Protein AF-A0A9D6UMH6-F1 (afdb_monomer_lite)

Sequence (48 aa):
MTNDKTFKLSVENLETIVQSITEGILLLDRNLKIVWANKAFFEQSKYK

Radius of gyration: 14.01 Å; chains: 1; bounding box: 30×32×33 Å

Structure (mmCIF, N/CA/C/O backbone):
data_AF-A0A9D6UMH6-F1
#
_entry.id   AF-A0A9D6UMH6-F1
#
loop_
_atom_site.group_PDB
_atom_site.id
_atom_site.type_symbol
_atom_site.label_atom_id
_atom_site.label_alt_id
_atom_site.label_comp_id
_atom_site.label_asym_id
_atom_site.label_entity_id
_atom_site.label_seq_id
_atom_site.pdbx_PDB_ins_code
_atom_site.Cartn_x
_atom_site.Cartn_y
_atom_site.Cartn_z
_atom_site.occupancy
_atom_site.B_iso_or_equiv
_atom_site.auth_s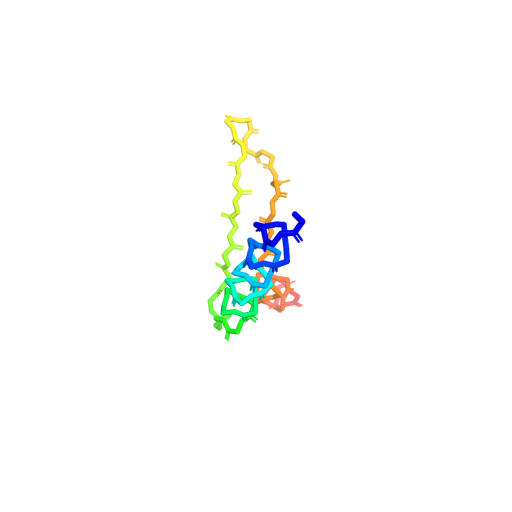eq_id
_atom_site.auth_comp_id
_atom_site.auth_asym_id
_atom_site.auth_atom_id
_atom_site.pdbx_PDB_model_num
ATOM 1 N N . MET A 1 1 ? 19.578 17.783 15.992 1.00 53.97 1 MET A N 1
ATOM 2 C CA . MET A 1 1 ? 19.016 16.417 16.151 1.00 53.97 1 MET A CA 1
ATOM 3 C C . MET A 1 1 ? 17.476 16.382 16.225 1.00 53.97 1 MET A C 1
ATOM 5 O O . MET A 1 1 ? 16.920 15.361 16.608 1.00 53.97 1 MET A O 1
ATOM 9 N N . THR A 1 2 ? 16.758 17.448 15.848 1.00 59.66 2 THR A N 1
ATOM 10 C CA . THR A 1 2 ? 15.285 17.545 15.963 1.00 59.66 2 THR A CA 1
ATOM 11 C C . THR A 1 2 ? 14.524 17.253 14.662 1.00 59.66 2 THR A C 1
ATOM 13 O O . THR A 1 2 ? 13.400 16.770 14.738 1.00 59.66 2 THR A O 1
ATOM 16 N N . ASN A 1 3 ? 15.120 17.461 13.481 1.00 68.31 3 ASN A N 1
ATOM 17 C CA . ASN A 1 3 ? 14.410 17.289 12.202 1.00 68.31 3 ASN A CA 1
ATOM 18 C C . ASN A 1 3 ? 14.093 15.826 11.847 1.00 68.31 3 ASN A C 1
ATOM 20 O O . ASN A 1 3 ? 13.012 15.559 11.328 1.00 68.31 3 ASN A O 1
ATOM 24 N N . ASP A 1 4 ? 14.974 14.877 12.174 1.00 80.00 4 ASP A N 1
ATOM 25 C CA . ASP A 1 4 ? 14.802 13.477 11.751 1.00 80.00 4 ASP A CA 1
ATOM 26 C C . ASP A 1 4 ? 13.617 12.789 12.433 1.00 80.00 4 ASP A C 1
ATOM 28 O O . ASP A 1 4 ? 12.905 12.004 11.811 1.00 80.00 4 ASP A O 1
ATOM 32 N N . LYS A 1 5 ? 13.365 13.104 13.711 1.00 83.75 5 LYS A N 1
ATOM 33 C CA . LYS A 1 5 ? 12.244 12.519 14.463 1.00 83.75 5 LYS A CA 1
ATOM 34 C C . LYS A 1 5 ? 10.901 13.021 13.946 1.00 83.75 5 LYS A C 1
ATOM 36 O O . LYS A 1 5 ? 9.999 12.219 13.729 1.00 83.75 5 LYS A O 1
ATOM 41 N N . THR A 1 6 ? 10.780 14.328 13.721 1.00 89.00 6 THR A N 1
ATOM 42 C CA . THR A 1 6 ? 9.552 14.935 13.191 1.00 89.00 6 THR A CA 1
ATOM 43 C C . THR A 1 6 ? 9.262 14.446 11.775 1.00 89.00 6 THR A C 1
ATOM 45 O O . THR A 1 6 ? 8.117 14.129 11.453 1.00 89.00 6 THR A O 1
ATOM 48 N N . PHE A 1 7 ? 10.299 14.326 10.941 1.00 89.81 7 PHE A N 1
ATOM 49 C CA . PHE A 1 7 ? 10.165 13.780 9.594 1.00 89.81 7 PHE A CA 1
ATOM 50 C 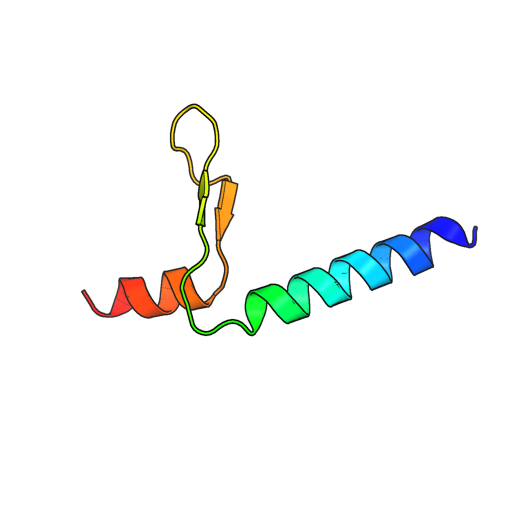C . PHE A 1 7 ? 9.714 12.317 9.623 1.00 89.81 7 PHE A C 1
ATOM 52 O O . PHE A 1 7 ? 8.732 11.967 8.973 1.00 89.81 7 PHE A O 1
ATOM 59 N N . LYS A 1 8 ? 10.365 11.479 10.440 1.00 91.69 8 LYS A N 1
ATOM 60 C CA . LYS A 1 8 ? 10.000 10.067 10.595 1.00 91.69 8 LYS A CA 1
ATOM 61 C C . LYS A 1 8 ? 8.557 9.891 11.073 1.00 91.69 8 LYS A C 1
ATOM 63 O O . LYS A 1 8 ? 7.820 9.123 10.467 1.00 91.69 8 LYS A O 1
ATOM 68 N N . LEU A 1 9 ? 8.138 10.654 12.082 1.00 91.81 9 LEU A N 1
ATOM 69 C CA . LEU A 1 9 ? 6.760 10.627 12.579 1.00 91.81 9 LEU A CA 1
ATOM 70 C C . LEU A 1 9 ? 5.753 11.022 11.489 1.00 91.81 9 LEU A C 1
ATOM 72 O O . LEU A 1 9 ? 4.684 10.431 11.376 1.00 91.81 9 LEU A O 1
ATOM 76 N N . SER A 1 10 ? 6.100 12.005 10.657 1.00 94.12 10 SER A N 1
ATOM 77 C CA . SER A 1 10 ? 5.246 12.427 9.541 1.00 94.12 10 SER A CA 1
ATOM 78 C C . SER A 1 10 ? 5.091 11.316 8.498 1.00 94.12 10 SER A C 1
ATOM 80 O O . SER A 1 10 ? 3.983 11.074 8.028 1.00 94.12 10 SER A O 1
ATOM 82 N N . VAL A 1 11 ? 6.178 10.606 8.176 1.00 93.12 11 VAL A N 1
ATOM 83 C CA . VAL A 1 11 ? 6.148 9.453 7.263 1.00 93.12 11 VAL A CA 1
ATOM 84 C C . VAL A 1 11 ? 5.311 8.311 7.843 1.00 93.12 11 VAL A C 1
ATOM 86 O O . VAL A 1 11 ? 4.466 7.770 7.141 1.00 93.12 11 VAL A O 1
ATOM 89 N N . GLU A 1 12 ? 5.482 7.981 9.124 1.00 94.38 12 GLU A N 1
ATOM 90 C CA . GLU A 1 12 ? 4.712 6.926 9.803 1.00 94.38 12 GLU A CA 1
ATOM 91 C C . GLU A 1 12 ? 3.207 7.242 9.858 1.00 94.38 12 GLU A C 1
ATOM 93 O O . GLU A 1 12 ? 2.371 6.356 9.656 1.00 94.38 12 GLU A O 1
ATOM 98 N N . ASN A 1 13 ? 2.848 8.511 10.071 1.00 95.75 13 ASN A N 1
ATOM 99 C CA . ASN A 1 13 ? 1.455 8.955 10.038 1.00 95.75 13 ASN A CA 1
ATOM 100 C C . ASN A 1 13 ? 0.847 8.801 8.641 1.00 95.75 13 ASN A C 1
ATOM 102 O O . ASN A 1 13 ? -0.261 8.281 8.510 1.00 95.75 13 ASN A O 1
ATOM 106 N N . LEU A 1 14 ? 1.568 9.225 7.598 1.00 95.19 14 LEU A N 1
ATOM 107 C CA . LEU A 1 14 ? 1.114 9.061 6.217 1.00 95.19 14 LEU A CA 1
ATOM 108 C C . LEU A 1 14 ? 0.971 7.582 5.855 1.00 95.19 14 LEU A C 1
ATOM 110 O O . LEU A 1 14 ? -0.057 7.200 5.302 1.00 95.19 14 LEU A O 1
ATOM 114 N N . GLU A 1 15 ? 1.934 6.743 6.236 1.00 94.62 15 GLU A N 1
ATOM 115 C CA . GLU A 1 15 ? 1.863 5.296 6.024 1.00 94.62 15 GLU A CA 1
ATOM 116 C C . GLU A 1 15 ? 0.611 4.709 6.690 1.00 94.62 15 GLU A C 1
ATOM 118 O O . GLU A 1 15 ? -0.162 3.998 6.052 1.00 94.62 15 GLU A O 1
ATOM 123 N N . THR A 1 16 ? 0.338 5.078 7.944 1.00 95.81 16 THR A N 1
ATOM 124 C CA . THR A 1 16 ? -0.849 4.612 8.680 1.00 95.81 16 THR A CA 1
ATOM 125 C C . THR A 1 16 ? -2.148 5.002 7.975 1.00 95.81 16 THR A C 1
ATOM 127 O O . THR A 1 16 ? -3.051 4.175 7.835 1.00 95.81 16 THR A O 1
ATOM 130 N N . ILE A 1 17 ? -2.239 6.247 7.499 1.00 95.50 17 ILE A N 1
ATOM 131 C CA . ILE A 1 17 ? -3.411 6.742 6.772 1.00 95.50 17 ILE A CA 1
ATOM 132 C C . ILE A 1 17 ? -3.615 5.934 5.488 1.00 95.50 17 ILE A C 1
ATOM 134 O O . ILE A 1 17 ? -4.704 5.399 5.282 1.00 95.50 17 ILE A O 1
ATOM 138 N N . VAL A 1 18 ? -2.584 5.773 4.653 1.00 95.50 18 VAL A N 1
ATOM 139 C CA . VAL A 1 18 ? -2.718 5.052 3.375 1.00 95.50 18 VAL A CA 1
ATOM 140 C C . VAL A 1 18 ? -3.029 3.563 3.596 1.00 95.50 18 VAL A C 1
ATOM 142 O O . VAL A 1 18 ? -3.832 2.981 2.864 1.00 95.50 18 VAL A O 1
ATOM 145 N N . GLN A 1 19 ? -2.477 2.950 4.647 1.00 95.19 19 GLN A N 1
ATOM 146 C CA . GLN A 1 19 ? -2.792 1.571 5.040 1.00 95.19 19 GLN A CA 1
ATOM 147 C C . GLN A 1 19 ? -4.211 1.403 5.614 1.00 95.19 19 GLN A C 1
ATOM 149 O O . GLN A 1 19 ? -4.684 0.273 5.744 1.00 95.19 19 GLN A O 1
ATOM 154 N N . SER A 1 20 ? -4.903 2.481 5.996 1.00 95.56 20 SER A N 1
ATOM 155 C CA . SER A 1 20 ? -6.288 2.425 6.492 1.00 95.56 20 SER A CA 1
ATOM 156 C C . SER A 1 20 ? -7.350 2.504 5.388 1.00 95.56 20 SER A C 1
ATOM 158 O O . SER A 1 20 ? -8.500 2.150 5.639 1.00 95.56 20 SER A O 1
ATOM 160 N N . ILE A 1 21 ? -6.965 2.920 4.177 1.00 95.88 21 ILE A N 1
ATOM 161 C CA . ILE A 1 21 ? -7.863 3.029 3.022 1.00 95.88 21 ILE A CA 1
ATOM 162 C C . ILE A 1 21 ? -8.338 1.633 2.598 1.00 95.88 21 ILE A C 1
ATOM 164 O O . ILE A 1 21 ? -7.543 0.696 2.514 1.00 95.88 21 ILE A O 1
ATOM 168 N N . THR A 1 22 ? -9.641 1.503 2.340 1.00 94.31 22 THR A N 1
ATOM 169 C CA . THR A 1 22 ? -10.306 0.244 1.971 1.00 94.31 22 THR A CA 1
ATOM 170 C C . THR A 1 22 ? -10.099 -0.144 0.511 1.00 94.31 22 THR A C 1
ATOM 172 O O . THR A 1 22 ? -10.160 -1.324 0.167 1.00 94.31 22 THR A O 1
ATOM 175 N N . GLU A 1 23 ? -9.847 0.831 -0.358 1.00 94.50 23 GLU A N 1
ATOM 176 C CA . GLU A 1 23 ? -9.492 0.633 -1.756 1.00 94.50 23 GLU A CA 1
ATOM 177 C C . GLU A 1 23 ? -8.020 0.228 -1.911 1.00 94.50 23 GLU A C 1
ATOM 179 O O . GLU A 1 23 ? -7.126 0.742 -1.234 1.00 94.50 23 GLU A O 1
ATOM 184 N N . GLY A 1 24 ? -7.755 -0.687 -2.846 1.00 94.31 24 GLY A N 1
ATOM 185 C CA . GLY A 1 24 ? -6.400 -1.087 -3.194 1.00 94.31 24 GLY A CA 1
ATOM 186 C C . GLY A 1 24 ? -5.653 0.045 -3.893 1.00 94.31 24 GLY A C 1
ATOM 187 O O . GLY A 1 24 ? -6.078 0.520 -4.944 1.00 94.31 24 GLY A O 1
ATOM 188 N N . ILE A 1 25 ? -4.515 0.444 -3.330 1.00 95.38 25 ILE A N 1
ATOM 189 C CA . ILE A 1 25 ? -3.606 1.434 -3.910 1.00 95.38 25 ILE A CA 1
ATOM 190 C C . ILE A 1 25 ? -2.349 0.711 -4.375 1.00 95.38 25 ILE A C 1
ATOM 192 O O . ILE A 1 25 ? -1.736 -0.034 -3.609 1.00 95.38 25 ILE A O 1
ATOM 196 N N . LEU A 1 26 ? -1.957 0.969 -5.622 1.00 95.50 26 LEU A N 1
ATOM 197 C CA . LEU A 1 26 ? -0.787 0.387 -6.265 1.00 95.50 26 LEU A CA 1
ATOM 198 C C . LEU A 1 26 ? 0.084 1.494 -6.858 1.00 95.50 26 LEU A C 1
ATOM 200 O O . LEU A 1 26 ? -0.386 2.280 -7.680 1.00 95.50 26 LEU A O 1
ATOM 204 N N . LEU A 1 27 ? 1.359 1.532 -6.474 1.00 96.50 27 LEU A N 1
ATOM 205 C CA . LEU A 1 27 ? 2.356 2.396 -7.092 1.00 96.50 27 LEU A CA 1
ATOM 206 C C . LEU A 1 27 ? 3.215 1.576 -8.053 1.00 96.50 27 LEU A C 1
ATOM 208 O O . LEU A 1 27 ? 3.844 0.591 -7.657 1.00 96.50 27 LEU A O 1
ATOM 212 N N . LEU A 1 28 ? 3.256 2.014 -9.309 1.00 97.69 28 LEU A N 1
ATOM 213 C CA . LEU A 1 28 ? 4.045 1.399 -10.370 1.00 97.69 28 LEU A CA 1
ATOM 214 C C . LEU A 1 28 ? 5.215 2.301 -10.772 1.00 97.69 28 LEU A C 1
ATOM 216 O O . LEU A 1 28 ? 5.092 3.527 -10.771 1.00 97.69 28 LEU A O 1
ATOM 220 N N . ASP A 1 29 ? 6.336 1.697 -11.160 1.00 97.88 29 ASP A N 1
ATOM 221 C CA . ASP A 1 29 ? 7.393 2.407 -11.879 1.00 97.88 29 ASP A CA 1
ATOM 222 C C . ASP A 1 29 ? 7.042 2.582 -13.373 1.00 97.88 29 ASP A C 1
ATOM 224 O O . ASP A 1 29 ? 6.015 2.112 -13.869 1.00 97.88 29 ASP A O 1
ATOM 228 N N . ARG A 1 30 ? 7.928 3.247 -14.129 1.00 97.88 30 ARG A N 1
ATOM 229 C CA . ARG A 1 30 ? 7.751 3.453 -15.581 1.00 97.88 30 ARG A CA 1
ATOM 230 C C . ARG A 1 30 ? 7.730 2.159 -16.404 1.00 97.88 30 ARG A C 1
ATOM 232 O O . ARG A 1 30 ? 7.285 2.191 -17.544 1.00 97.88 30 ARG A O 1
ATOM 239 N N . ASN A 1 31 ? 8.205 1.050 -15.846 1.00 98.12 31 ASN A N 1
ATOM 240 C CA . ASN A 1 31 ? 8.212 -0.269 -16.474 1.00 98.12 31 ASN A CA 1
ATOM 241 C C . ASN A 1 31 ? 7.056 -1.150 -15.969 1.00 98.12 31 ASN A C 1
ATOM 243 O O . ASN A 1 31 ? 7.105 -2.367 -16.145 1.00 98.12 31 ASN A O 1
ATOM 247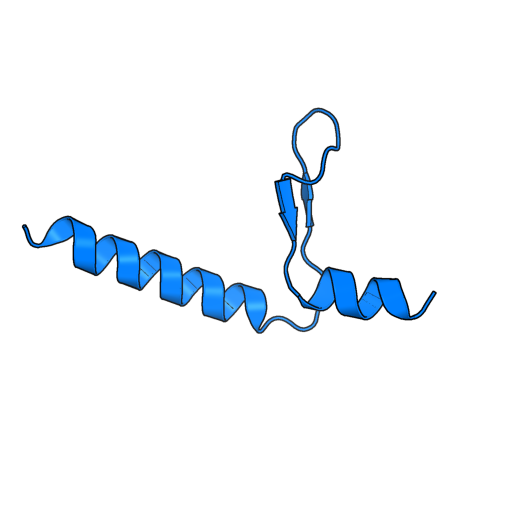 N N . LEU A 1 32 ? 6.041 -0.555 -15.328 1.00 96.06 32 LEU A N 1
ATOM 248 C CA . LEU A 1 32 ? 4.884 -1.240 -14.744 1.00 96.06 32 LEU A CA 1
ATOM 249 C C . LEU A 1 32 ? 5.244 -2.245 -13.638 1.00 96.06 32 LEU A C 1
ATOM 251 O O . LEU A 1 32 ? 4.456 -3.141 -13.331 1.00 96.06 32 LEU A O 1
ATOM 255 N N . LYS A 1 33 ? 6.415 -2.111 -13.008 1.00 96.31 33 LYS A N 1
ATOM 256 C CA . LYS A 1 33 ? 6.768 -2.916 -11.837 1.00 96.31 33 LYS A CA 1
ATOM 257 C C . LYS A 1 33 ? 6.150 -2.314 -10.589 1.00 96.31 33 LYS A C 1
ATOM 259 O O . LYS A 1 33 ? 6.180 -1.101 -10.399 1.00 96.31 33 LYS A O 1
ATOM 264 N N . ILE A 1 34 ? 5.638 -3.178 -9.719 1.00 95.12 34 ILE A N 1
ATOM 265 C CA . ILE A 1 34 ? 5.101 -2.781 -8.418 1.00 95.12 34 ILE A CA 1
ATOM 266 C C . ILE A 1 34 ? 6.247 -2.268 -7.546 1.00 95.12 34 ILE A C 1
ATOM 268 O O . ILE A 1 34 ? 7.175 -3.012 -7.236 1.00 95.12 34 ILE A O 1
ATOM 272 N N . VAL A 1 35 ? 6.165 -0.999 -7.152 1.00 97.38 35 VAL A N 1
ATOM 273 C CA . VAL A 1 35 ? 7.100 -0.360 -6.216 1.00 97.38 35 VAL A CA 1
ATOM 274 C C . VAL A 1 35 ? 6.557 -0.434 -4.794 1.00 97.38 35 VAL A C 1
ATOM 276 O O . VAL A 1 35 ? 7.321 -0.616 -3.849 1.00 97.38 35 VAL A O 1
ATOM 279 N N . TRP A 1 36 ? 5.239 -0.301 -4.639 1.00 95.62 36 T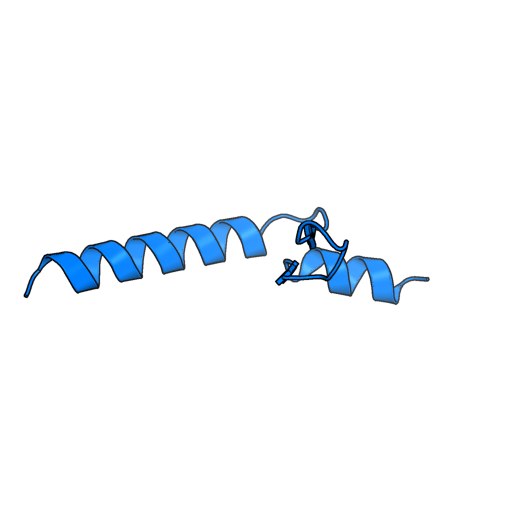RP A N 1
ATOM 280 C CA . TRP A 1 36 ? 4.565 -0.322 -3.345 1.00 95.62 36 TRP A CA 1
ATOM 281 C C . TRP A 1 36 ? 3.069 -0.606 -3.521 1.00 95.62 36 TRP A C 1
ATOM 283 O O . TRP A 1 36 ? 2.493 -0.273 -4.559 1.00 95.62 36 TRP A O 1
ATOM 293 N N . ALA A 1 37 ? 2.433 -1.190 -2.508 1.00 95.38 37 ALA A N 1
ATOM 294 C CA . ALA A 1 37 ? 0.984 -1.340 -2.443 1.00 95.38 37 ALA A CA 1
ATOM 295 C C . ALA A 1 37 ? 0.494 -1.298 -0.990 1.00 95.38 37 ALA A C 1
ATOM 297 O O . ALA A 1 37 ? 1.203 -1.747 -0.085 1.00 95.38 37 ALA A O 1
ATOM 298 N N . ASN A 1 38 ? -0.726 -0.800 -0.771 1.00 95.81 38 ASN A N 1
ATOM 299 C CA . ASN A 1 38 ? -1.355 -0.858 0.550 1.00 95.81 38 ASN A CA 1
ATOM 300 C C . ASN A 1 38 ? -1.912 -2.264 0.836 1.00 95.81 38 ASN A C 1
ATOM 302 O O . ASN A 1 38 ? -2.075 -3.090 -0.066 1.00 95.81 38 ASN A O 1
ATOM 306 N N . LYS A 1 39 ? -2.247 -2.544 2.100 1.00 94.75 39 LYS A N 1
ATOM 307 C CA . LYS A 1 39 ? -2.800 -3.847 2.506 1.00 94.75 39 LYS A CA 1
ATOM 308 C C . LYS A 1 39 ? -4.075 -4.224 1.737 1.00 94.75 39 LYS A C 1
ATOM 310 O O . LYS A 1 39 ? -4.227 -5.380 1.347 1.00 94.75 39 LYS A O 1
ATOM 315 N N . ALA A 1 40 ? -4.940 -3.246 1.454 1.00 95.38 40 ALA A N 1
ATOM 316 C CA . ALA A 1 40 ? -6.217 -3.470 0.788 1.00 95.38 40 ALA A CA 1
ATOM 317 C C . ALA A 1 40 ? -6.050 -4.054 -0.624 1.00 95.38 40 ALA A C 1
ATOM 319 O O . ALA A 1 40 ? -6.832 -4.911 -1.030 1.00 95.38 40 ALA A O 1
ATOM 320 N N . PHE A 1 41 ? -4.997 -3.676 -1.356 1.00 94.50 41 PHE A N 1
ATOM 321 C CA . PHE A 1 41 ? -4.690 -4.257 -2.667 1.00 94.50 41 PHE A CA 1
ATOM 322 C C . PHE A 1 41 ? -4.485 -5.784 -2.594 1.00 94.50 41 PHE A C 1
ATOM 324 O O . PHE A 1 41 ? -4.988 -6.545 -3.428 1.00 94.50 41 PHE A O 1
ATOM 331 N N . PHE A 1 42 ? -3.788 -6.261 -1.561 1.00 90.31 42 PHE A N 1
ATOM 332 C CA . PHE A 1 42 ? -3.551 -7.692 -1.357 1.00 90.31 42 PHE A CA 1
ATOM 333 C C . PHE A 1 42 ? -4.786 -8.423 -0.832 1.00 90.31 42 PHE A C 1
ATOM 335 O O . PHE A 1 42 ? -5.005 -9.584 -1.163 1.00 90.31 42 PHE A O 1
ATOM 342 N N . GLU A 1 43 ? -5.604 -7.763 -0.018 1.00 90.88 43 GLU A N 1
ATOM 343 C CA . GLU A 1 43 ? -6.848 -8.344 0.485 1.00 90.88 43 GLU A CA 1
ATOM 344 C C . GLU A 1 43 ? -7.867 -8.530 -0.640 1.00 90.88 43 GLU A C 1
ATOM 346 O O . GLU A 1 43 ? -8.459 -9.597 -0.747 1.00 90.88 43 GLU A O 1
ATOM 351 N N . GLN A 1 44 ? -8.007 -7.551 -1.536 1.00 85.44 44 GLN A N 1
ATOM 352 C CA . GLN A 1 44 ? -8.917 -7.635 -2.681 1.00 85.44 44 GLN A CA 1
ATOM 353 C C . GLN A 1 44 ? -8.466 -8.662 -3.726 1.00 85.44 44 GLN A C 1
ATOM 355 O O . GLN A 1 44 ? -9.298 -9.343 -4.324 1.00 85.44 44 GLN A O 1
ATOM 360 N N . SER A 1 45 ? -7.155 -8.801 -3.946 1.00 72.56 45 SER A N 1
ATOM 361 C CA . SER A 1 45 ? -6.622 -9.769 -4.916 1.00 72.56 45 SER A CA 1
ATOM 362 C C . SER A 1 45 ? -6.740 -11.225 -4.457 1.00 72.56 45 SER A C 1
ATOM 364 O O . SER A 1 45 ? -6.782 -12.110 -5.304 1.00 72.56 45 SER A O 1
ATOM 366 N N . LYS A 1 46 ? -6.858 -11.484 -3.147 1.00 64.62 46 LYS A N 1
ATOM 367 C CA . LYS A 1 46 ? -7.089 -12.833 -2.596 1.00 64.62 46 LYS A CA 1
ATOM 368 C C . LYS A 1 46 ? -8.492 -13.390 -2.858 1.00 64.62 46 LYS A C 1
ATOM 370 O O . LYS A 1 46 ? -8.689 -14.587 -2.680 1.00 64.62 46 LYS A O 1
ATOM 375 N N . TYR A 1 47 ? -9.453 -12.556 -3.258 1.00 54.44 47 TYR A N 1
ATOM 376 C C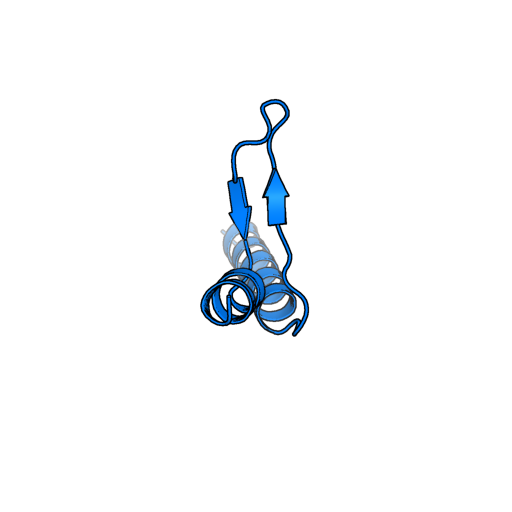A . TYR A 1 47 ? -10.831 -12.976 -3.550 1.00 54.44 47 TYR A CA 1
ATOM 377 C C . TYR A 1 47 ? -11.096 -13.212 -5.049 1.00 54.44 47 TYR A C 1
ATOM 379 O O . TYR A 1 47 ? -12.248 -13.148 -5.482 1.00 54.44 47 TYR A O 1
ATOM 387 N N . LYS A 1 48 ? -10.057 -13.486 -5.848 1.00 49.06 48 LYS A N 1
ATOM 388 C CA . LYS A 1 48 ? -10.188 -13.907 -7.249 1.00 49.06 48 LYS A CA 1
ATOM 389 C C . LYS A 1 48 ? -9.550 -15.260 -7.510 1.00 49.06 48 LYS A C 1
ATOM 39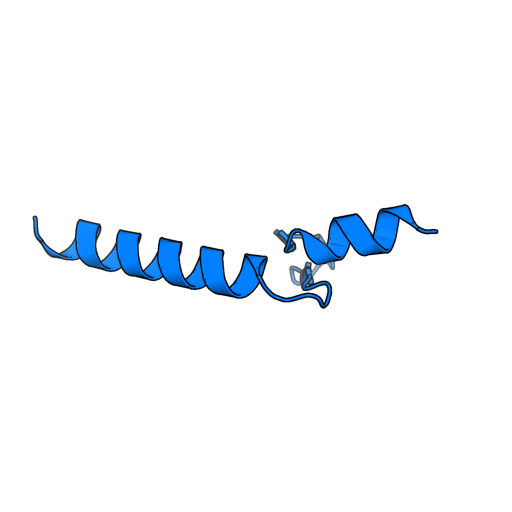1 O O . LYS A 1 48 ? -8.442 -15.495 -6.985 1.00 49.06 48 LYS A O 1
#

Organism: NCBI:txid2575572

pLDDT: mean 89.05, std 12.7, range [49.06, 98.12]

Foldseek 3Di:
DPVVVVVVVVVVVVLVVQLPDQDKDFDADPVRDTPDIHPNVVVVVVVD

Secondary structure (DSSP, 8-state):
--HHHHHHHHHHHHHHHHHH-SS--EEE-TTS-EEEE-HHHHHHHTT-

InterPro domains:
  IPR000014 PAS domain [PF13188] (13-43)
  IPR035965 PAS domain superfamily [SSF55785] (8-47)